Protein AF-F3ZWY1-F1 (afdb_monomer)

Solvent-accessible surface area (backbone atoms only — not comparable to full-atom values): 4690 Å² total; per-residue (Å²): 135,85,80,77,77,78,76,72,72,80,64,72,89,64,69,37,65,41,38,69,63,94,90,37,68,19,40,70,85,76,67,41,72,56,58,45,93,39,67,80,40,76,69,84,67,97,79,71,91,63,86,49,55,34,42,35,45,25,35,30,72,89,77,70,46,44,30,34,46,76,46,77,111

Nearest PDB structures (foldseek):
  5ldw-assembly1_C  TM=6.768E-01  e=7.509E+00  Bos taurus
  8im2-assembly1_A  TM=4.459E-01  e=2.882E+00  Homo sapiens
  7b93-assembly1_C  TM=5.686E-01  e=7.045E+00  Mus musculus

Structure (mmCIF, N/CA/C/O backbone):
data_AF-F3ZWY1-F1
#
_entry.id   AF-F3ZWY1-F1
#
loop_
_atom_site.group_PDB
_atom_site.id
_atom_site.type_symbol
_atom_site.label_atom_id
_atom_site.label_alt_id
_atom_site.label_comp_id
_atom_site.label_asym_id
_atom_site.label_entity_id
_atom_site.label_seq_id
_atom_site.pdbx_PDB_ins_code
_atom_site.Cartn_x
_atom_site.Cartn_y
_atom_site.Cartn_z
_atom_site.occupancy
_atom_site.B_iso_or_equiv
_atom_site.auth_seq_id
_atom_site.auth_comp_id
_atom_site.auth_asym_id
_atom_site.auth_atom_id
_atom_site.pdbx_PDB_model_num
ATOM 1 N N . MET A 1 1 ? -0.368 -1.488 46.526 1.00 41.56 1 MET A N 1
ATOM 2 C CA . MET A 1 1 ? 0.486 -0.853 45.495 1.00 41.56 1 MET A CA 1
ATOM 3 C C . MET A 1 1 ? 0.315 -1.608 44.180 1.00 41.56 1 MET A C 1
ATOM 5 O O . MET A 1 1 ? 0.916 -2.660 43.998 1.00 41.56 1 MET A O 1
ATOM 9 N N . SER A 1 2 ? -0.570 -1.127 43.304 1.00 45.09 2 SER A N 1
ATOM 10 C CA . SER A 1 2 ? -0.900 -1.781 42.030 1.00 45.09 2 SER A CA 1
ATOM 11 C C . SER A 1 2 ? 0.228 -1.577 41.021 1.00 45.09 2 SER A C 1
ATOM 13 O O . SER A 1 2 ? 0.440 -0.467 40.538 1.00 45.09 2 SER A O 1
ATOM 15 N N . ARG A 1 3 ? 0.965 -2.642 40.692 1.00 48.44 3 ARG A N 1
ATOM 16 C CA . ARG A 1 3 ? 1.927 -2.613 39.585 1.00 48.44 3 ARG A CA 1
ATOM 17 C C . ARG A 1 3 ? 1.126 -2.595 38.282 1.00 48.44 3 ARG A C 1
ATOM 19 O O . ARG A 1 3 ? 0.664 -3.635 37.827 1.00 48.44 3 ARG A O 1
ATOM 26 N N . LYS A 1 4 ? 0.931 -1.409 37.692 1.00 48.12 4 LYS A N 1
ATOM 27 C CA . LYS A 1 4 ? 0.544 -1.283 36.280 1.00 48.12 4 LYS A CA 1
ATOM 28 C C . LYS A 1 4 ? 1.665 -1.932 35.472 1.00 48.12 4 LYS A C 1
ATOM 30 O O . LYS A 1 4 ? 2.731 -1.346 35.303 1.00 48.12 4 LYS A O 1
ATOM 35 N N . ALA A 1 5 ? 1.438 -3.162 35.023 1.00 48.19 5 ALA A N 1
ATOM 36 C CA . ALA A 1 5 ? 2.244 -3.770 33.985 1.00 48.19 5 ALA A CA 1
ATOM 37 C C . ALA A 1 5 ? 2.066 -2.907 32.732 1.00 48.19 5 ALA A C 1
ATOM 39 O O . ALA A 1 5 ? 1.092 -3.047 31.993 1.00 48.19 5 ALA A O 1
ATOM 40 N N . SER A 1 6 ? 2.984 -1.967 32.516 1.00 48.62 6 SER A N 1
ATOM 41 C CA . SER A 1 6 ? 3.198 -1.395 31.196 1.00 48.62 6 SER A CA 1
ATOM 42 C C . SER A 1 6 ? 3.704 -2.533 30.322 1.00 48.62 6 SER A C 1
ATOM 44 O O . SER A 1 6 ? 4.907 -2.727 30.172 1.00 48.62 6 SER A O 1
ATOM 46 N N . ASN A 1 7 ? 2.769 -3.300 29.756 1.00 48.69 7 ASN A N 1
ATOM 47 C CA . ASN A 1 7 ? 2.993 -4.099 28.564 1.00 48.69 7 ASN A CA 1
ATOM 48 C C . ASN A 1 7 ? 3.313 -3.111 27.444 1.00 48.69 7 ASN A C 1
ATOM 50 O O . ASN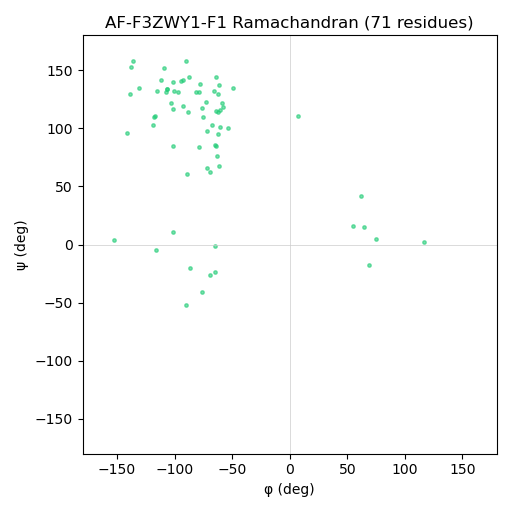 A 1 7 ? 2.485 -2.805 26.584 1.00 48.69 7 ASN A O 1
ATOM 54 N N . ARG A 1 8 ? 4.541 -2.583 27.469 1.00 48.72 8 ARG A N 1
ATOM 55 C CA . ARG A 1 8 ? 5.199 -2.036 26.298 1.00 48.72 8 ARG A CA 1
ATOM 56 C C . ARG A 1 8 ? 5.348 -3.241 25.394 1.00 48.72 8 ARG A C 1
ATOM 58 O O . ARG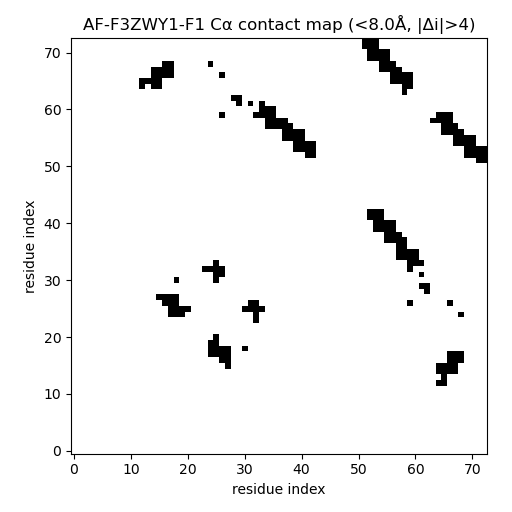 A 1 8 ? 6.329 -3.971 25.471 1.00 48.72 8 ARG A O 1
ATOM 65 N N . SER A 1 9 ? 4.281 -3.514 24.646 1.00 49.47 9 SER A N 1
ATOM 66 C CA . SER A 1 9 ? 4.271 -4.496 23.586 1.00 49.47 9 SER A CA 1
ATOM 67 C C . SER A 1 9 ? 5.435 -4.087 22.711 1.00 49.47 9 SER A C 1
ATOM 69 O O . SER A 1 9 ? 5.339 -3.119 21.959 1.00 49.47 9 SER A O 1
ATOM 71 N N . ASN A 1 10 ? 6.555 -4.786 22.871 1.00 45.78 10 ASN A N 1
ATOM 72 C CA . ASN A 1 10 ? 7.666 -4.776 21.948 1.00 45.78 10 ASN A CA 1
ATOM 73 C C . ASN A 1 10 ? 7.135 -5.501 20.708 1.00 45.78 10 ASN A C 1
ATOM 75 O O . ASN A 1 10 ? 7.520 -6.625 20.405 1.00 45.78 10 ASN A O 1
ATOM 79 N N . LYS A 1 11 ? 6.098 -4.923 20.083 1.00 50.91 11 LYS A N 1
ATOM 80 C CA . LYS A 1 11 ? 5.577 -5.386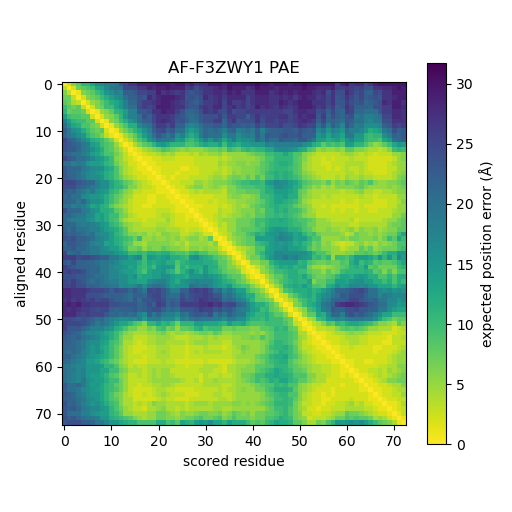 18.816 1.00 50.91 11 LYS A CA 1
ATOM 81 C C . LYS A 1 11 ? 6.773 -5.178 17.907 1.00 50.91 11 LYS A C 1
ATOM 83 O O . LYS A 1 11 ? 7.178 -4.024 17.745 1.00 50.91 11 LYS A O 1
ATOM 88 N N . PRO A 1 12 ? 7.381 -6.245 17.360 1.00 47.72 12 PRO A N 1
ATOM 89 C CA . PRO A 1 12 ? 8.312 -6.037 16.271 1.00 47.72 12 PRO A CA 1
ATOM 90 C C . PRO A 1 12 ? 7.573 -5.142 15.283 1.00 47.72 12 PRO A C 1
ATOM 92 O O . PRO A 1 12 ? 6.377 -5.362 15.059 1.00 47.72 12 PRO A O 1
ATOM 95 N N . SER A 1 13 ? 8.240 -4.111 14.767 1.00 55.28 13 SER A N 1
ATOM 96 C CA . SER A 1 13 ? 7.754 -3.291 13.657 1.00 55.28 13 SER A CA 1
ATOM 97 C C . SER A 1 13 ? 7.598 -4.201 12.435 1.00 55.28 13 SER A C 1
ATOM 99 O O . SER A 1 13 ? 8.385 -4.159 11.493 1.00 55.28 13 SER A O 1
ATOM 101 N N . ARG A 1 14 ? 6.634 -5.121 12.504 1.00 61.91 14 ARG A N 1
ATOM 102 C CA . ARG A 1 14 ? 6.254 -6.070 11.480 1.00 61.91 14 ARG A CA 1
ATOM 103 C C . ARG A 1 14 ? 5.681 -5.187 10.408 1.00 61.91 14 ARG A C 1
ATOM 105 O O . ARG A 1 14 ? 4.593 -4.644 10.556 1.00 61.91 14 ARG A O 1
ATOM 112 N N . ARG A 1 15 ? 6.482 -4.973 9.374 1.00 72.12 15 ARG A N 1
ATOM 113 C CA . ARG A 1 15 ? 5.988 -4.391 8.143 1.00 72.12 15 ARG A CA 1
ATOM 114 C C . ARG A 1 15 ? 4.877 -5.321 7.662 1.00 72.12 15 ARG A C 1
ATOM 116 O O . ARG A 1 15 ? 5.122 -6.512 7.484 1.00 72.12 15 ARG A O 1
ATOM 123 N N . LEU A 1 16 ? 3.664 -4.800 7.575 1.00 83.50 16 LEU A N 1
ATOM 124 C CA . LEU A 1 16 ? 2.494 -5.565 7.167 1.00 83.50 16 LEU A CA 1
ATOM 125 C C . LEU A 1 16 ? 2.292 -5.378 5.670 1.00 83.50 16 LEU A C 1
ATOM 127 O O . LEU A 1 16 ? 2.465 -4.271 5.174 1.00 83.50 16 LEU A O 1
ATOM 131 N N . GLU A 1 17 ? 1.908 -6.420 4.948 1.00 86.12 17 GLU A N 1
ATOM 132 C CA . GLU A 1 17 ? 1.524 -6.258 3.546 1.00 86.12 17 GLU A CA 1
ATOM 133 C C . GLU A 1 17 ? 0.108 -5.685 3.449 1.00 86.12 17 GLU A C 1
ATOM 135 O O . GLU A 1 17 ? -0.784 -6.047 4.222 1.00 86.12 17 GLU A O 1
ATOM 140 N N . ALA A 1 18 ? -0.093 -4.741 2.533 1.00 86.88 18 ALA A N 1
ATOM 141 C CA . ALA A 1 18 ? -1.405 -4.181 2.270 1.00 86.88 18 ALA A CA 1
ATOM 142 C C . ALA A 1 18 ? -2.342 -5.257 1.725 1.00 86.88 18 ALA A C 1
ATOM 144 O O . ALA A 1 18 ? -1.959 -6.097 0.914 1.00 86.88 18 ALA A O 1
ATOM 145 N N . VAL A 1 19 ? -3.609 -5.166 2.112 1.00 89.81 19 VAL A N 1
ATOM 146 C CA . VAL A 1 19 ? -4.685 -5.921 1.465 1.00 89.81 19 VAL A CA 1
ATOM 147 C C . VAL A 1 19 ? -5.289 -5.068 0.362 1.00 89.81 19 VAL A C 1
ATOM 149 O O . VAL A 1 19 ? -5.443 -3.860 0.529 1.00 89.81 19 VAL A O 1
ATOM 152 N N . TYR A 1 20 ? -5.653 -5.672 -0.764 1.00 85.88 20 TYR A N 1
ATOM 153 C CA . TYR A 1 20 ? -6.228 -4.944 -1.892 1.00 85.88 20 TYR A CA 1
ATOM 154 C C . TYR A 1 20 ? -7.743 -5.141 -1.916 1.00 85.88 20 TYR A C 1
ATOM 156 O O . T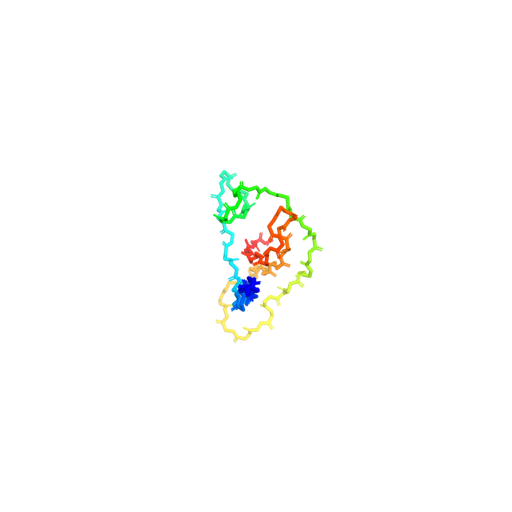YR 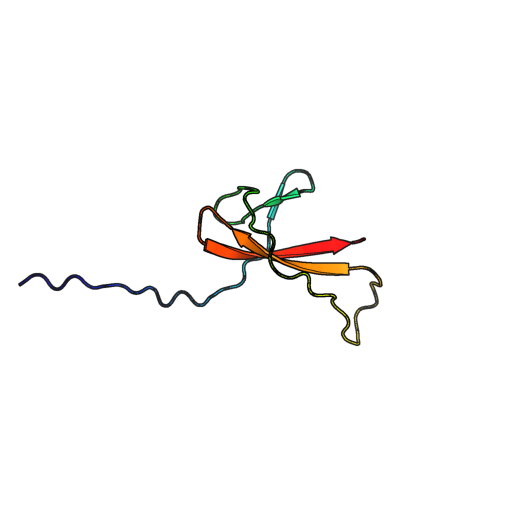A 1 20 ? -8.230 -6.254 -2.088 1.00 85.88 20 TYR A O 1
ATOM 164 N N . ILE A 1 21 ? -8.497 -4.051 -1.749 1.00 84.19 21 ILE A N 1
ATOM 165 C CA . ILE A 1 21 ? -9.965 -4.059 -1.797 1.00 84.19 21 ILE A CA 1
ATOM 166 C C . ILE A 1 21 ? -10.396 -3.185 -2.972 1.00 84.19 21 ILE A C 1
ATOM 168 O O . ILE A 1 21 ? -10.207 -1.964 -2.945 1.00 84.19 21 ILE A O 1
ATOM 172 N N . GLY A 1 22 ? -10.948 -3.808 -4.018 1.00 84.19 22 GLY A N 1
ATOM 173 C CA . GLY A 1 22 ? -11.338 -3.118 -5.254 1.00 84.19 22 GLY A CA 1
ATOM 174 C C . GLY A 1 22 ? -10.150 -2.466 -5.974 1.00 84.19 22 GLY A C 1
ATOM 175 O O . GLY A 1 22 ? -10.239 -1.308 -6.371 1.00 84.19 22 GLY A O 1
ATOM 176 N N . GLY A 1 23 ? -9.009 -3.165 -6.042 1.00 82.25 23 GLY A N 1
ATOM 177 C CA . GLY A 1 23 ? -7.791 -2.691 -6.718 1.00 82.25 23 GLY A CA 1
ATOM 178 C C . GLY A 1 23 ? -6.998 -1.614 -5.969 1.00 82.25 23 GLY A C 1
ATOM 179 O O . GLY A 1 23 ? -6.012 -1.101 -6.488 1.00 82.25 23 GLY A O 1
ATOM 180 N N . LYS A 1 24 ? -7.401 -1.259 -4.745 1.00 83.50 24 LYS A N 1
ATOM 181 C CA . LYS A 1 24 ? -6.732 -0.236 -3.929 1.00 83.50 24 LYS A CA 1
ATOM 182 C C . LYS A 1 24 ? -6.132 -0.870 -2.680 1.00 83.50 24 LYS A C 1
ATOM 184 O O . LYS A 1 24 ? -6.827 -1.614 -1.989 1.00 83.50 24 LYS A O 1
ATOM 189 N N . ALA A 1 25 ? -4.873 -0.544 -2.396 1.00 84.38 25 ALA A N 1
ATOM 190 C CA . ALA A 1 25 ? -4.193 -0.954 -1.173 1.00 84.38 25 ALA A CA 1
ATOM 191 C C . ALA A 1 25 ? -4.922 -0.388 0.060 1.00 84.38 25 ALA A C 1
ATOM 193 O O . ALA A 1 25 ? -5.333 0.773 0.064 1.00 84.38 25 ALA A O 1
ATOM 194 N N . CYS A 1 26 ? -5.079 -1.211 1.091 1.00 86.88 26 CYS A N 1
ATOM 195 C CA . CYS A 1 26 ? -5.715 -0.901 2.368 1.00 86.88 26 CYS A CA 1
ATOM 196 C C . CYS A 1 26 ? -4.897 -1.516 3.513 1.00 86.88 26 CYS A C 1
ATOM 198 O O . CYS A 1 26 ? -4.204 -2.522 3.343 1.00 86.88 26 CYS A O 1
ATOM 200 N N . CYS A 1 27 ? -4.973 -0.910 4.698 1.00 87.81 27 CYS A N 1
ATOM 201 C CA . CYS A 1 27 ? -4.338 -1.455 5.891 1.00 87.81 27 CYS A CA 1
ATOM 202 C C . CYS A 1 27 ? -4.966 -2.825 6.217 1.00 87.81 27 CYS A C 1
ATOM 204 O O . CYS A 1 27 ? -6.189 -2.903 6.318 1.00 87.81 27 CYS A O 1
ATOM 206 N N . PRO A 1 28 ? -4.195 -3.905 6.429 1.00 86.50 28 PRO A N 1
ATOM 207 C CA . PRO A 1 28 ? -4.752 -5.223 6.752 1.00 86.50 28 PRO A CA 1
ATOM 208 C C . PRO A 1 28 ? -5.481 -5.257 8.099 1.00 86.50 28 PRO A C 1
ATOM 210 O O . PRO A 1 28 ? -6.344 -6.104 8.310 1.00 86.50 28 PRO A O 1
ATOM 213 N N . LEU A 1 29 ? -5.146 -4.337 9.007 1.00 86.94 29 LEU A N 1
ATOM 214 C CA . LEU A 1 29 ? -5.744 -4.260 10.339 1.00 86.94 29 LEU A CA 1
ATOM 215 C C . LEU A 1 29 ? -6.979 -3.360 10.349 1.00 86.94 29 LEU A C 1
ATOM 217 O O . LEU A 1 29 ? -8.042 -3.773 10.795 1.00 86.94 29 LEU A O 1
ATOM 221 N N . CYS A 1 30 ? -6.843 -2.138 9.835 1.00 86.50 30 CYS A N 1
ATOM 222 C CA . CYS A 1 30 ? -7.916 -1.143 9.867 1.00 86.50 30 CYS A CA 1
ATOM 223 C C . CYS A 1 30 ? -8.874 -1.265 8.680 1.00 86.50 30 CYS A C 1
ATOM 225 O O . CYS A 1 30 ? -9.974 -0.730 8.724 1.00 86.50 30 CYS A O 1
ATOM 227 N N . ARG A 1 31 ? -8.449 -1.920 7.591 1.00 82.88 31 ARG A N 1
ATOM 228 C CA . ARG A 1 31 ? -9.120 -1.916 6.278 1.00 82.88 31 ARG A CA 1
ATOM 229 C C . ARG A 1 31 ? -9.354 -0.509 5.704 1.00 82.88 31 ARG A C 1
ATOM 231 O O . ARG A 1 31 ? -10.108 -0.354 4.747 1.00 82.88 31 ARG A O 1
ATOM 238 N N . THR A 1 32 ? -8.666 0.501 6.239 1.00 80.19 32 THR A N 1
ATOM 239 C CA . THR A 1 32 ? -8.700 1.896 5.786 1.00 80.19 32 THR A CA 1
ATOM 240 C C . THR A 1 32 ? -7.637 2.158 4.722 1.00 80.19 32 THR A C 1
ATOM 242 O O . THR A 1 32 ? -6.638 1.440 4.613 1.00 80.19 32 THR A O 1
ATOM 245 N N . ARG A 1 33 ? -7.854 3.214 3.932 1.00 79.38 33 ARG A N 1
ATOM 246 C CA . ARG A 1 33 ? -6.905 3.728 2.924 1.00 79.38 33 ARG A CA 1
ATOM 247 C C . ARG A 1 33 ? -6.146 4.964 3.408 1.00 79.38 33 ARG A C 1
ATOM 249 O O . ARG A 1 33 ? -5.522 5.656 2.610 1.00 79.38 33 ARG A O 1
ATOM 256 N N . HIS A 1 34 ? -6.253 5.279 4.697 1.00 80.31 34 HIS A N 1
ATOM 257 C CA . HIS A 1 34 ? -5.653 6.468 5.289 1.00 80.31 34 HIS A CA 1
ATOM 258 C C . HIS A 1 34 ? -4.170 6.201 5.525 1.00 80.31 34 HIS A C 1
ATOM 260 O O . HIS A 1 34 ? -3.738 5.772 6.597 1.00 80.31 34 HIS A O 1
ATOM 266 N N . PHE A 1 35 ? -3.396 6.399 4.467 1.00 80.88 35 PHE A N 1
ATOM 267 C CA . PHE A 1 35 ? -1.957 6.230 4.471 1.00 80.88 35 PHE A CA 1
ATOM 268 C C . PHE A 1 35 ? -1.274 7.583 4.430 1.00 80.88 35 PHE A C 1
ATOM 270 O O . PHE A 1 35 ? -1.619 8.441 3.621 1.00 80.88 35 PHE A O 1
ATOM 277 N N . SER A 1 36 ? -0.277 7.758 5.291 1.00 76.19 36 SER A N 1
ATOM 278 C CA . SER A 1 36 ? 0.666 8.854 5.147 1.00 76.19 36 SER A CA 1
ATOM 279 C C . SER A 1 36 ? 1.686 8.485 4.065 1.00 76.19 36 SER A C 1
ATOM 281 O O . SER A 1 36 ? 2.208 7.362 4.101 1.00 76.19 36 SER A O 1
ATOM 283 N N . PRO A 1 37 ? 1.966 9.371 3.092 1.00 63.66 37 PRO A N 1
ATOM 284 C CA . PRO A 1 37 ? 2.947 9.105 2.053 1.00 63.66 37 PRO A CA 1
ATOM 285 C C . PRO A 1 37 ? 4.320 8.974 2.697 1.00 63.66 37 PRO A C 1
ATOM 287 O O . PRO A 1 37 ? 4.852 9.918 3.280 1.00 63.66 37 PRO A O 1
ATOM 290 N N . ILE A 1 38 ? 4.888 7.777 2.623 1.00 63.16 38 ILE A N 1
ATOM 291 C CA . ILE A 1 38 ? 6.222 7.503 3.136 1.00 63.16 38 ILE A CA 1
ATOM 292 C C . ILE A 1 38 ? 6.980 6.769 2.044 1.00 63.16 38 ILE A C 1
ATOM 294 O O . ILE A 1 38 ? 6.435 5.922 1.340 1.00 63.16 38 ILE A O 1
ATOM 298 N N . ARG A 1 39 ? 8.209 7.253 1.867 1.00 63.91 39 ARG A N 1
ATOM 299 C CA . ARG A 1 39 ? 9.288 6.810 0.982 1.00 63.91 39 ARG A CA 1
ATOM 300 C C . ARG A 1 39 ? 8.916 5.699 -0.010 1.00 63.91 39 ARG A C 1
ATOM 302 O O . ARG A 1 39 ? 8.748 4.535 0.355 1.00 63.91 39 ARG A O 1
ATOM 309 N N . GLU A 1 40 ? 8.876 6.082 -1.281 1.00 63.72 40 GLU A N 1
ATOM 310 C CA . GLU A 1 40 ? 8.972 5.157 -2.406 1.00 63.72 40 GLU A CA 1
ATOM 311 C C . GLU A 1 40 ? 10.368 4.527 -2.408 1.00 63.72 40 GLU A C 1
ATOM 313 O O . GLU A 1 40 ? 11.377 5.222 -2.263 1.00 63.72 40 GLU A O 1
ATOM 318 N N . TYR A 1 41 ? 10.421 3.204 -2.536 1.00 63.53 41 TYR A N 1
ATOM 319 C CA . TYR A 1 41 ? 11.663 2.488 -2.765 1.00 63.53 41 TYR A CA 1
ATOM 320 C C . TYR A 1 41 ? 11.546 1.795 -4.117 1.00 63.53 41 TYR A C 1
ATOM 322 O O . TYR A 1 41 ? 10.796 0.825 -4.272 1.00 63.53 41 TYR A O 1
ATOM 330 N N . SER A 1 42 ? 12.305 2.280 -5.095 1.00 56.88 42 SER A N 1
ATOM 331 C CA . SER A 1 42 ? 12.544 1.524 -6.318 1.00 56.88 42 SER A CA 1
A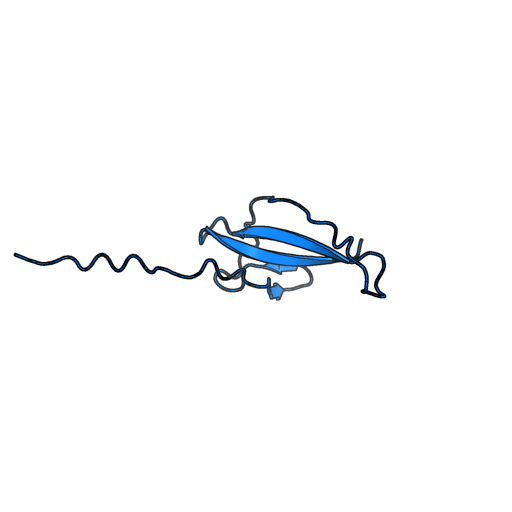TOM 332 C C . SER A 1 42 ? 13.191 0.201 -5.922 1.00 56.88 42 SER A C 1
ATOM 334 O O . SER A 1 42 ? 14.236 0.193 -5.268 1.00 56.88 42 SER A O 1
ATOM 336 N N . LEU A 1 43 ? 12.570 -0.922 -6.287 1.00 59.22 43 LEU A N 1
ATOM 337 C CA . LEU A 1 43 ? 13.202 -2.240 -6.222 1.00 59.22 43 LEU A CA 1
ATOM 338 C C . LEU A 1 43 ? 14.248 -2.319 -7.341 1.00 59.22 43 LEU A C 1
ATOM 340 O O . LEU A 1 43 ? 14.101 -3.049 -8.312 1.00 59.22 43 LEU A O 1
ATOM 344 N N . ALA A 1 44 ? 15.293 -1.506 -7.234 1.00 51.22 44 ALA A N 1
ATOM 345 C CA . ALA A 1 44 ? 16.441 -1.547 -8.120 1.00 51.22 44 ALA A CA 1
ATOM 346 C C . ALA A 1 44 ? 17.466 -2.534 -7.548 1.00 51.22 44 ALA A C 1
ATOM 348 O O . ALA A 1 44 ? 18.561 -2.131 -7.191 1.00 51.22 44 ALA A O 1
ATOM 349 N N . ASP A 1 45 ? 17.106 -3.814 -7.406 1.00 44.62 45 ASP A N 1
ATOM 350 C CA . ASP A 1 45 ? 18.075 -4.829 -6.980 1.00 44.62 45 ASP A CA 1
ATOM 351 C C . ASP A 1 45 ? 17.901 -6.175 -7.711 1.00 44.62 45 ASP A C 1
ATOM 353 O O . ASP A 1 45 ? 17.096 -7.048 -7.380 1.00 44.62 45 ASP A O 1
ATOM 357 N N . ALA A 1 46 ? 18.724 -6.286 -8.753 1.00 47.81 46 ALA A N 1
ATOM 358 C CA . ALA A 1 46 ? 19.587 -7.410 -9.114 1.00 47.81 46 ALA A CA 1
ATOM 359 C C . ALA A 1 46 ? 19.021 -8.757 -9.602 1.00 47.81 46 ALA A C 1
ATOM 361 O O . ALA A 1 46 ? 19.802 -9.488 -10.203 1.00 47.81 46 ALA A O 1
ATOM 362 N N . ASN A 1 47 ? 17.749 -9.130 -9.415 1.00 52.53 47 ASN A N 1
ATOM 363 C CA . ASN A 1 47 ? 17.297 -10.466 -9.878 1.00 52.53 47 ASN A CA 1
ATOM 364 C C . ASN A 1 47 ? 15.811 -10.635 -10.241 1.00 52.53 47 ASN A C 1
ATOM 366 O O . ASN A 1 47 ? 15.391 -11.743 -10.575 1.00 52.53 47 ASN A O 1
ATOM 370 N N . HIS A 1 48 ? 14.995 -9.581 -10.215 1.00 50.31 48 HIS A N 1
ATOM 371 C CA . HIS A 1 48 ? 13.585 -9.701 -10.594 1.00 50.31 48 HIS A CA 1
ATOM 372 C C . HIS A 1 48 ? 13.376 -9.384 -12.078 1.00 50.31 48 HIS A C 1
ATOM 374 O O . HIS A 1 48 ? 13.637 -8.278 -12.538 1.00 50.31 48 HIS A O 1
ATOM 380 N N . ARG A 1 49 ? 12.875 -10.378 -12.819 1.00 52.06 49 ARG A N 1
ATOM 381 C CA . ARG A 1 49 ? 12.487 -10.307 -14.240 1.00 52.06 49 ARG A CA 1
ATOM 382 C C . ARG A 1 49 ? 11.305 -9.364 -14.532 1.00 52.06 49 ARG A C 1
ATOM 384 O O . ARG A 1 49 ? 10.954 -9.204 -15.695 1.00 52.06 49 ARG A O 1
ATOM 391 N N . ASP A 1 50 ? 10.729 -8.722 -13.517 1.00 54.16 50 ASP A N 1
ATOM 392 C CA . ASP A 1 50 ? 9.607 -7.789 -13.643 1.00 54.16 50 ASP A CA 1
ATOM 393 C C . ASP A 1 50 ? 10.100 -6.339 -13.569 1.00 54.16 50 ASP A C 1
ATOM 395 O O . ASP A 1 50 ? 10.126 -5.699 -12.515 1.00 54.16 50 ASP A O 1
ATOM 399 N N . ILE A 1 51 ? 10.525 -5.825 -14.724 1.00 58.41 51 ILE A N 1
ATOM 400 C CA . ILE A 1 51 ? 10.816 -4.404 -14.927 1.00 58.41 51 ILE A CA 1
ATOM 401 C C . ILE A 1 51 ? 9.514 -3.628 -14.660 1.00 58.41 51 ILE A C 1
ATOM 403 O O . ILE A 1 51 ? 8.541 -3.808 -15.386 1.00 58.41 51 ILE A O 1
ATOM 407 N N . GLY A 1 52 ? 9.488 -2.778 -13.626 1.00 64.62 52 GLY A N 1
ATOM 408 C CA . GLY A 1 52 ? 8.366 -1.861 -13.358 1.00 64.62 52 GLY A CA 1
ATOM 409 C C . GLY A 1 52 ? 7.599 -2.066 -12.046 1.00 64.62 52 GLY A C 1
ATOM 410 O O . GLY A 1 52 ? 6.657 -1.318 -11.791 1.00 64.62 52 GLY A O 1
ATOM 411 N N . MET A 1 53 ? 7.986 -3.017 -11.185 1.00 72.00 53 MET A N 1
ATOM 412 C CA . MET A 1 53 ? 7.345 -3.201 -9.874 1.00 72.00 53 MET A CA 1
ATOM 413 C C . MET A 1 53 ? 8.011 -2.336 -8.792 1.00 72.00 53 MET A C 1
ATOM 415 O O . MET A 1 53 ? 9.156 -2.562 -8.400 1.00 72.00 53 MET A O 1
ATOM 419 N N . PHE A 1 54 ? 7.276 -1.360 -8.261 1.00 75.06 54 PHE A N 1
ATOM 420 C CA . PHE A 1 54 ? 7.746 -0.461 -7.205 1.00 75.06 54 PHE A CA 1
ATOM 421 C C . PHE A 1 54 ? 7.191 -0.878 -5.847 1.00 75.06 54 PHE A C 1
ATOM 423 O O . PHE A 1 54 ? 6.020 -1.252 -5.721 1.00 75.06 54 PHE A O 1
ATOM 430 N N . ARG A 1 55 ? 8.031 -0.787 -4.812 1.00 80.62 55 ARG A N 1
ATOM 431 C CA . ARG A 1 55 ? 7.652 -1.082 -3.431 1.00 80.62 55 ARG A CA 1
ATOM 432 C C . ARG A 1 55 ? 7.454 0.215 -2.659 1.00 80.62 55 ARG A C 1
ATOM 434 O O . ARG A 1 55 ? 8.382 0.994 -2.458 1.00 80.62 55 ARG A O 1
ATOM 441 N N . PHE A 1 56 ? 6.256 0.387 -2.127 1.00 80.62 56 PHE A N 1
ATOM 442 C CA . PHE A 1 56 ? 5.886 1.529 -1.305 1.00 80.62 56 PHE A CA 1
ATOM 443 C C . PHE A 1 56 ? 5.777 1.097 0.146 1.00 80.62 56 PHE A C 1
ATOM 445 O O . PHE A 1 56 ? 5.171 0.068 0.443 1.00 80.62 56 PHE A O 1
ATOM 452 N N . VAL A 1 57 ? 6.356 1.879 1.057 1.00 83.81 57 VAL A N 1
ATOM 453 C CA . VAL A 1 57 ? 6.225 1.649 2.498 1.00 83.81 57 VAL A CA 1
ATOM 454 C C . VAL A 1 57 ? 5.546 2.859 3.109 1.00 83.81 57 VAL A C 1
ATOM 456 O O . VAL A 1 57 ? 6.185 3.880 3.313 1.00 83.81 57 VAL A O 1
ATOM 459 N N . VAL A 1 58 ? 4.263 2.730 3.421 1.00 84.44 58 VAL A N 1
ATOM 460 C CA . VAL A 1 58 ? 3.427 3.796 3.980 1.00 84.44 58 VAL A CA 1
ATOM 461 C C . VAL A 1 58 ? 3.091 3.527 5.437 1.00 84.44 58 VAL A C 1
ATOM 463 O O . VAL A 1 58 ? 3.011 2.377 5.847 1.00 84.44 58 VAL A O 1
ATOM 466 N N . ASP A 1 59 ? 2.853 4.563 6.233 1.00 84.62 59 ASP A N 1
ATOM 467 C CA . ASP A 1 59 ? 2.329 4.391 7.591 1.00 84.62 59 ASP A CA 1
ATOM 468 C C . ASP A 1 59 ? 0.808 4.584 7.575 1.00 84.62 59 ASP A C 1
ATOM 470 O O . ASP A 1 59 ? 0.287 5.547 7.008 1.00 84.62 59 ASP A O 1
ATOM 474 N N . CYS A 1 60 ? 0.075 3.652 8.182 1.00 85.06 60 CYS A N 1
ATOM 475 C CA . CYS A 1 60 ? -1.364 3.783 8.379 1.00 85.06 60 CYS A CA 1
ATOM 476 C C . CYS A 1 60 ? -1.635 4.826 9.466 1.00 85.06 60 CYS A C 1
ATOM 478 O O . CYS A 1 60 ? -1.181 4.664 10.596 1.00 85.06 60 CYS A O 1
ATOM 480 N N . GLN A 1 61 ? -2.398 5.869 9.142 1.00 84.19 61 GLN A N 1
ATOM 481 C CA . GLN A 1 61 ? -2.668 6.972 10.068 1.00 84.19 61 GLN A CA 1
ATOM 482 C C . GLN A 1 61 ? -3.558 6.559 11.248 1.00 84.19 61 GLN A C 1
ATOM 484 O O . GLN A 1 61 ? -3.442 7.138 12.321 1.00 84.19 61 GLN A O 1
ATOM 489 N N . ASP A 1 62 ? -4.392 5.528 11.083 1.00 84.75 62 ASP A N 1
ATOM 490 C CA . ASP A 1 62 ? -5.281 5.052 12.150 1.00 84.75 62 ASP A CA 1
ATOM 491 C C . ASP A 1 62 ? -4.544 4.231 13.214 1.00 84.75 62 ASP A C 1
ATOM 493 O O . ASP A 1 62 ? -4.819 4.341 14.406 1.00 84.75 62 ASP A O 1
ATOM 497 N N . CYS A 1 63 ? -3.616 3.366 12.790 1.00 84.19 63 CYS A N 1
ATOM 498 C CA . CYS A 1 63 ? -2.962 2.405 13.687 1.00 84.19 63 CYS A CA 1
ATOM 499 C C . CYS A 1 63 ? -1.454 2.609 13.854 1.00 84.19 63 CYS A C 1
ATOM 501 O O . CYS A 1 63 ? -0.834 1.880 14.627 1.00 84.19 63 CYS A O 1
ATOM 503 N N . GLY A 1 64 ? -0.857 3.550 13.118 1.00 82.50 64 GLY A N 1
ATOM 504 C CA . GLY A 1 64 ? 0.578 3.837 13.134 1.00 82.50 64 GLY A CA 1
ATOM 505 C C . GLY A 1 64 ? 1.461 2.690 12.633 1.00 82.50 64 GLY A C 1
ATOM 506 O O . GLY A 1 64 ? 2.657 2.683 12.911 1.00 82.50 64 GLY A O 1
ATOM 507 N N . ASN A 1 65 ? 0.891 1.68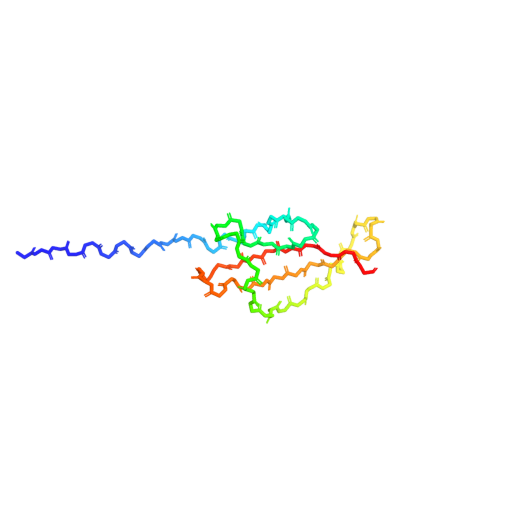4 11.957 1.00 83.81 65 ASN A N 1
ATOM 508 C CA . ASN A 1 65 ? 1.663 0.556 11.435 1.00 83.81 65 ASN A CA 1
ATOM 509 C C . ASN A 1 65 ? 2.206 0.846 10.039 1.00 83.81 65 ASN A C 1
ATOM 511 O O . ASN A 1 65 ? 1.503 1.391 9.186 1.00 83.81 65 ASN A O 1
ATOM 515 N N . LYS A 1 66 ? 3.416 0.342 9.788 1.00 84.69 66 LYS A N 1
ATOM 516 C CA . LYS A 1 66 ? 4.063 0.361 8.476 1.00 84.69 66 LYS A CA 1
ATOM 517 C C . LYS A 1 66 ? 3.463 -0.699 7.571 1.00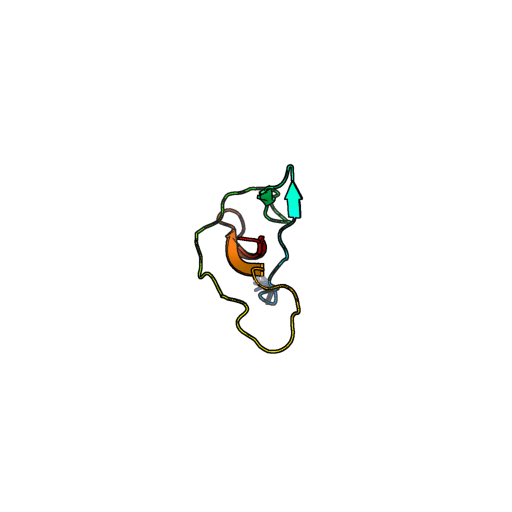 84.69 66 LYS A C 1
ATOM 519 O O . LYS A 1 66 ? 3.583 -1.895 7.845 1.00 84.69 66 LYS A O 1
ATOM 524 N N . ILE A 1 67 ? 2.860 -0.249 6.487 1.00 86.44 67 ILE A N 1
ATOM 525 C CA . ILE A 1 67 ? 2.228 -1.051 5.454 1.00 86.44 67 ILE A CA 1
ATOM 526 C C . ILE A 1 67 ? 3.097 -1.021 4.195 1.00 86.44 67 ILE A C 1
ATOM 528 O O . ILE A 1 67 ? 3.512 0.041 3.742 1.00 86.44 67 ILE A O 1
ATOM 532 N N . ILE A 1 68 ? 3.371 -2.187 3.624 1.00 86.25 68 ILE A N 1
ATOM 533 C CA . ILE A 1 68 ? 4.049 -2.344 2.341 1.00 86.25 68 ILE A CA 1
ATOM 534 C C . ILE A 1 68 ? 2.992 -2.629 1.283 1.00 86.25 68 ILE A C 1
ATOM 536 O O . ILE A 1 68 ? 2.171 -3.522 1.473 1.00 86.25 68 ILE A O 1
ATOM 540 N N . TYR A 1 69 ? 3.033 -1.934 0.154 1.00 83.69 69 TYR A N 1
ATOM 541 C CA . TYR A 1 69 ? 2.287 -2.350 -1.029 1.00 83.69 69 TYR A CA 1
ATOM 542 C C . TYR A 1 69 ? 3.148 -2.233 -2.278 1.00 83.69 69 TYR A C 1
ATOM 544 O O . TYR A 1 69 ? 4.131 -1.490 -2.312 1.00 83.69 69 TYR A O 1
ATOM 552 N N . TYR A 1 70 ? 2.767 -2.984 -3.300 1.00 81.00 70 TYR A N 1
ATOM 553 C CA . TYR A 1 70 ? 3.454 -3.017 -4.579 1.00 81.00 70 TYR A CA 1
ATOM 554 C C . TYR A 1 70 ? 2.569 -2.404 -5.653 1.00 81.00 70 TYR A C 1
ATOM 556 O O . TYR A 1 70 ? 1.343 -2.578 -5.640 1.00 81.00 70 TYR A O 1
ATOM 564 N N . LYS A 1 71 ? 3.180 -1.663 -6.571 1.00 75.12 71 LYS A N 1
ATOM 565 C CA . LYS A 1 71 ? 2.481 -1.069 -7.705 1.00 75.12 71 LYS A CA 1
ATOM 566 C C . LYS A 1 71 ? 3.346 -1.214 -8.949 1.00 75.12 71 LYS A C 1
ATOM 568 O O . LYS A 1 71 ? 4.520 -0.858 -8.913 1.00 75.12 71 LYS A O 1
ATOM 573 N N . ASN A 1 72 ? 2.742 -1.722 -10.018 1.00 72.25 72 ASN A N 1
ATOM 574 C CA . ASN A 1 72 ? 3.322 -1.644 -11.352 1.00 72.25 72 ASN A CA 1
ATOM 575 C C . ASN A 1 72 ? 3.021 -0.256 -11.924 1.00 72.25 72 ASN A C 1
ATOM 577 O O . ASN A 1 72 ? 1.882 0.212 -11.803 1.00 72.25 72 ASN A O 1
ATOM 581 N N . ILE A 1 73 ? 4.042 0.406 -12.466 1.00 65.50 73 ILE A N 1
ATOM 582 C CA . ILE A 1 73 ? 3.921 1.695 -13.166 1.00 65.50 73 ILE A CA 1
ATOM 583 C C . ILE A 1 73 ? 4.026 1.445 -14.665 1.00 65.50 73 ILE A C 1
ATOM 585 O O . ILE A 1 73 ? 4.908 0.649 -15.052 1.00 65.50 73 ILE A O 1
#

pLDDT: mean 70.36, std 15.4, range [41.56, 89.81]

Sequence (73 aa):
M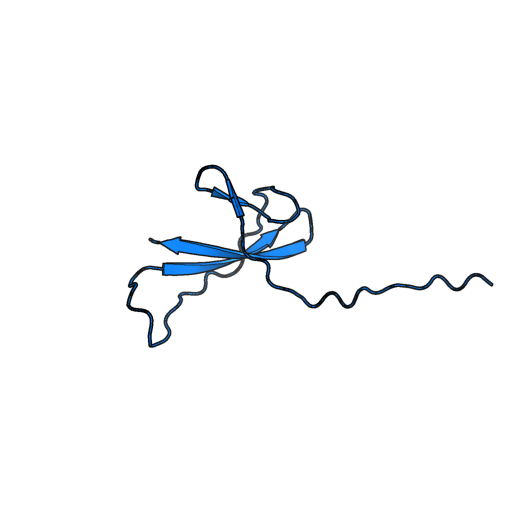SRKASNRSNKPSRRLEAVYIGGKACCPLCRTRHFSPIREYSLADANHRDIGMFRFVVDCQDCGNKIIYYKNI

Foldseek 3Di:
DDPPPPPPVVPPLPAAEFDADPNATADPVPRHNQWDFDDKDQPPDDDDPDPFKTWGWTARPVPRHTYIYIDGD

Mean predicted aligned error: 11.38 Å

Radius of gyration: 16.09 Å; Cα contacts (8 Å, |Δi|>4): 114; chains: 1; bounding box: 31×20×60 Å

Organism: Mahella australiensis (strain DSM 15567 / CIP 107919 / 50-1 BON) (NCBI:txid697281)

Secondary structure (DSSP, 8-state):
--------------PEEPEEETTEEE-TTT----EE---EEE---S--S-TTEEEEEEEETTT--EEEEEEE-